Protein AF-A0A968YWB6-F1 (afdb_monomer_lite)

Foldseek 3Di:
DQFAEEEEEEAPCVVVVVDDPVVVVVVVVVCVVVVHHYDYYHYYYLDLVRLLVVVVVCVVPGPYYHYHDLPDPDPSSCNVVSVVVSPDPDD

Sequence (91 aa):
MTPSAEIICIGTELLLGEILNSNARFLAQELAKLGIPHFFQTVVGDNPTRIKQAIALACQRSSLVIFTGGLGPTPDDLTTETIADFLKPLS

Radius of gyration: 13.42 Å; chains: 1; bounding box: 32×36×32 Å

pLDDT: mean 88.63, std 12.06, range [53.47, 98.44]

Structure (mmCIF, N/CA/C/O backbone):
data_AF-A0A968YWB6-F1
#
_entry.id   AF-A0A968YWB6-F1
#
loop_
_atom_site.group_PDB
_atom_site.id
_atom_site.type_symbol
_atom_site.label_atom_id
_atom_site.label_alt_id
_atom_site.label_comp_id
_atom_site.label_asym_id
_atom_site.label_entity_id
_atom_site.label_seq_id
_atom_site.pdbx_PDB_ins_code
_atom_site.Cartn_x
_atom_site.Cartn_y
_atom_site.Cartn_z
_atom_site.occupancy
_atom_site.B_iso_or_equiv
_atom_site.auth_seq_id
_atom_site.auth_comp_id
_atom_site.auth_asym_id
_atom_site.auth_atom_id
_atom_site.pdbx_PDB_model_num
ATOM 1 N N . MET A 1 1 ? -17.001 6.874 14.663 1.00 61.16 1 MET A N 1
ATOM 2 C CA . MET A 1 1 ? -16.461 5.839 13.758 1.00 61.16 1 MET A CA 1
ATOM 3 C C . MET A 1 1 ? -14.973 5.756 14.041 1.00 61.16 1 MET A C 1
ATOM 5 O O . MET A 1 1 ? -14.340 6.804 14.045 1.00 61.16 1 MET A O 1
ATOM 9 N N . THR A 1 2 ? -14.436 4.589 14.396 1.00 68.19 2 THR A N 1
ATOM 10 C CA . THR A 1 2 ? -12.986 4.454 14.610 1.00 68.19 2 THR A CA 1
ATOM 11 C C . TH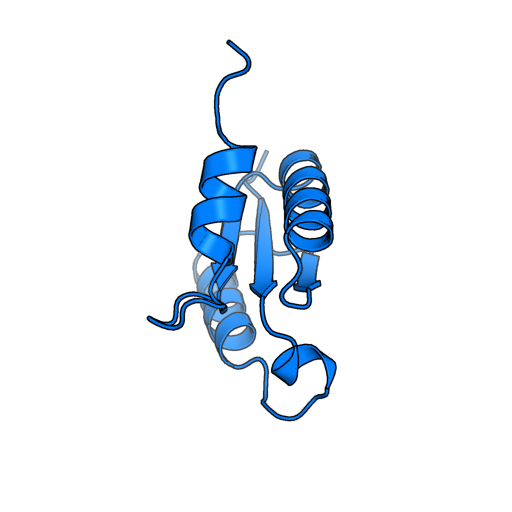R A 1 2 ? -12.293 4.614 13.256 1.00 68.19 2 THR A C 1
ATOM 13 O O . THR A 1 2 ? -12.712 3.930 12.319 1.00 68.19 2 THR A O 1
ATOM 16 N N . PRO A 1 3 ? -11.305 5.512 13.108 1.00 83.19 3 PRO A N 1
ATOM 17 C CA . PRO A 1 3 ? -10.608 5.680 11.838 1.00 83.19 3 PRO A CA 1
ATOM 18 C C . PRO A 1 3 ? -9.915 4.367 11.464 1.00 83.19 3 PRO A C 1
ATOM 20 O O . PRO A 1 3 ? -9.168 3.817 12.269 1.00 83.19 3 PRO A O 1
ATOM 23 N N . SER A 1 4 ? -10.202 3.847 10.271 1.00 95.62 4 SER A N 1
ATOM 24 C CA . SER A 1 4 ? -9.582 2.634 9.730 1.00 95.62 4 SER A CA 1
ATOM 25 C C . SER A 1 4 ? -8.442 2.989 8.780 1.00 95.62 4 SER A C 1
ATOM 27 O O . SER A 1 4 ? -8.474 4.034 8.121 1.00 95.62 4 SER A O 1
ATOM 29 N N . ALA A 1 5 ? -7.444 2.114 8.711 1.00 97.88 5 ALA A N 1
ATOM 30 C CA . ALA A 1 5 ? -6.266 2.274 7.879 1.00 97.88 5 ALA A CA 1
ATOM 31 C C . ALA A 1 5 ? -6.195 1.217 6.770 1.00 97.88 5 ALA A C 1
ATOM 33 O O . ALA A 1 5 ? -6.584 0.062 6.965 1.00 97.88 5 ALA A O 1
ATOM 34 N N . GLU A 1 6 ? -5.627 1.611 5.636 1.00 97.88 6 GLU A N 1
ATOM 35 C CA . GLU A 1 6 ? -5.197 0.722 4.560 1.00 97.88 6 GLU A CA 1
ATOM 36 C C . GLU A 1 6 ? -3.735 1.006 4.206 1.00 97.88 6 GLU A C 1
ATOM 38 O O . GLU A 1 6 ? -3.303 2.161 4.160 1.00 97.88 6 GLU A O 1
ATOM 43 N N . ILE A 1 7 ? -2.973 -0.060 3.961 1.00 97.75 7 ILE A N 1
ATOM 44 C CA . ILE A 1 7 ? -1.592 0.022 3.482 1.00 97.75 7 ILE A CA 1
ATOM 45 C C . ILE A 1 7 ? -1.574 -0.300 1.983 1.00 97.75 7 ILE A C 1
ATOM 47 O O . ILE A 1 7 ? -2.019 -1.375 1.574 1.00 97.75 7 ILE A O 1
ATOM 51 N N . ILE A 1 8 ? -1.020 0.603 1.174 1.00 96.62 8 ILE A N 1
ATOM 52 C CA . ILE A 1 8 ? -0.754 0.404 -0.254 1.00 96.62 8 ILE A CA 1
ATOM 53 C C . ILE A 1 8 ? 0.755 0.235 -0.452 1.00 96.62 8 ILE A C 1
ATOM 55 O O . ILE A 1 8 ? 1.538 1.150 -0.197 1.00 96.62 8 ILE A O 1
ATOM 59 N N . CYS A 1 9 ? 1.163 -0.943 -0.913 1.00 95.56 9 CYS A N 1
ATOM 60 C CA . CYS A 1 9 ? 2.545 -1.274 -1.235 1.00 95.56 9 CYS A CA 1
ATOM 61 C C . CYS A 1 9 ? 2.755 -1.209 -2.746 1.00 95.56 9 CYS A C 1
ATOM 63 O O . CYS A 1 9 ? 2.058 -1.900 -3.490 1.00 95.56 9 CYS A O 1
ATOM 65 N N . ILE A 1 10 ? 3.711 -0.403 -3.185 1.00 93.50 10 ILE A N 1
ATOM 66 C CA . ILE A 1 10 ? 4.031 -0.187 -4.593 1.00 93.50 10 ILE A CA 1
ATOM 67 C C . ILE A 1 10 ? 5.373 -0.855 -4.883 1.00 93.50 10 ILE A C 1
ATOM 69 O O . ILE A 1 10 ? 6.343 -0.615 -4.168 1.00 93.50 10 ILE A O 1
ATOM 73 N N . GLY A 1 11 ? 5.394 -1.731 -5.881 1.00 91.62 11 GLY A N 1
ATOM 74 C CA . GLY A 1 11 ? 6.605 -2.416 -6.322 1.00 91.62 11 GLY A CA 1
ATOM 75 C C . GLY A 1 11 ? 6.280 -3.683 -7.104 1.00 91.62 11 GLY A C 1
ATOM 76 O O . GLY A 1 11 ? 5.532 -4.557 -6.649 1.00 91.62 11 GLY A O 1
ATOM 77 N N . THR A 1 12 ? 6.830 -3.793 -8.305 1.00 91.44 12 THR A N 1
ATOM 78 C CA . THR A 1 12 ? 6.666 -4.965 -9.174 1.00 91.44 12 THR A CA 1
ATOM 79 C C . THR A 1 12 ? 7.341 -6.201 -8.576 1.00 91.44 12 THR A C 1
ATOM 81 O O . THR A 1 12 ? 6.775 -7.293 -8.612 1.00 91.44 12 THR A O 1
ATOM 84 N N . GLU A 1 13 ? 8.487 -6.024 -7.927 1.00 92.56 13 GLU A N 1
ATOM 85 C CA . GLU A 1 13 ? 9.252 -7.047 -7.212 1.00 92.56 13 GLU A CA 1
ATOM 86 C C . GLU A 1 13 ? 8.458 -7.694 -6.060 1.00 92.56 13 GLU A C 1
ATOM 88 O O . GLU A 1 13 ? 8.618 -8.885 -5.778 1.00 92.56 13 GLU A O 1
ATOM 93 N N . LEU A 1 14 ? 7.535 -6.948 -5.435 1.00 93.88 14 LEU A N 1
ATOM 94 C CA . LEU A 1 14 ? 6.616 -7.486 -4.426 1.00 93.88 14 LEU A CA 1
ATOM 95 C C . LEU A 1 14 ? 5.586 -8.429 -5.056 1.00 93.88 14 LEU A C 1
ATOM 97 O O . LEU A 1 14 ? 5.258 -9.460 -4.470 1.00 93.88 14 LEU A O 1
ATOM 101 N N . LEU A 1 15 ? 5.072 -8.087 -6.242 1.00 95.25 15 LEU A N 1
ATOM 102 C CA . LEU A 1 15 ? 4.113 -8.920 -6.977 1.00 95.25 15 LEU A CA 1
ATOM 103 C C . LEU A 1 15 ? 4.768 -10.161 -7.587 1.00 95.25 15 LEU A C 1
ATOM 105 O O . LEU A 1 15 ? 4.129 -11.208 -7.669 1.00 95.25 15 LEU A O 1
ATOM 109 N N . LEU A 1 16 ? 6.031 -10.048 -7.998 1.00 95.94 16 LEU A N 1
ATOM 110 C CA . LEU A 1 16 ? 6.834 -11.168 -8.488 1.00 95.94 16 LEU A CA 1
ATOM 111 C C . LEU A 1 16 ? 7.310 -12.091 -7.354 1.00 95.94 16 LEU A C 1
ATOM 113 O O . LEU A 1 16 ? 7.766 -13.201 -7.619 1.00 95.94 16 LEU A O 1
ATOM 117 N N . GLY A 1 17 ? 7.176 -11.660 -6.095 1.00 94.69 17 GLY A N 1
ATOM 118 C CA . GLY A 1 17 ? 7.612 -12.423 -4.927 1.00 94.69 17 GLY A CA 1
ATOM 119 C C . GLY A 1 17 ? 9.132 -12.470 -4.763 1.00 94.69 17 GLY A C 1
ATOM 120 O O . GLY A 1 17 ? 9.642 -13.348 -4.070 1.00 94.69 17 GLY A O 1
ATOM 121 N N . GLU A 1 18 ? 9.856 -11.542 -5.389 1.00 95.38 18 GLU A N 1
ATOM 122 C CA . GLU A 1 18 ? 11.317 -11.446 -5.305 1.00 95.38 18 GLU A CA 1
ATOM 123 C C . GLU A 1 18 ? 11.767 -10.944 -3.931 1.00 95.38 18 GLU A C 1
ATOM 125 O O . GLU A 1 18 ? 12.815 -11.348 -3.423 1.00 95.38 18 GLU A O 1
ATOM 130 N N . ILE A 1 19 ? 10.948 -10.098 -3.301 1.00 93.62 19 ILE A N 1
ATOM 131 C CA . ILE A 1 19 ? 11.167 -9.609 -1.941 1.00 93.62 19 ILE A CA 1
ATOM 132 C C . ILE A 1 19 ? 9.942 -9.853 -1.059 1.00 93.62 19 ILE A C 1
ATOM 134 O O . ILE A 1 19 ? 8.795 -9.880 -1.507 1.00 93.62 19 ILE A O 1
ATOM 138 N N . LEU A 1 20 ? 10.188 -9.996 0.243 1.00 94.19 20 LEU A N 1
ATOM 139 C CA . LEU A 1 20 ? 9.123 -10.057 1.238 1.00 94.19 20 LEU A CA 1
ATOM 140 C C . LEU A 1 20 ? 8.535 -8.667 1.481 1.00 94.19 20 LEU A C 1
ATOM 142 O O . LEU A 1 20 ? 9.266 -7.689 1.617 1.00 94.19 20 LEU A O 1
ATOM 146 N N . ASN A 1 21 ? 7.218 -8.601 1.681 1.00 94.62 21 ASN A N 1
ATOM 147 C CA . ASN A 1 21 ? 6.541 -7.372 2.091 1.00 94.62 21 ASN A CA 1
ATOM 148 C C . ASN A 1 21 ? 6.711 -7.095 3.602 1.00 94.62 21 ASN A C 1
ATOM 150 O O . ASN A 1 21 ? 5.760 -7.109 4.391 1.00 94.62 21 ASN A O 1
ATOM 154 N N . SER A 1 22 ? 7.959 -6.901 4.031 1.00 95.69 22 SER A N 1
ATOM 155 C CA . SER A 1 22 ? 8.326 -6.646 5.430 1.00 95.69 22 SER A CA 1
ATOM 156 C C . SER A 1 22 ? 7.857 -5.274 5.924 1.00 95.69 22 SER A C 1
ATOM 158 O O . SER A 1 22 ? 7.521 -5.144 7.102 1.00 95.69 22 SER A O 1
ATOM 160 N N . ASN A 1 23 ? 7.755 -4.282 5.033 1.00 94.44 23 ASN A N 1
ATOM 161 C CA . ASN A 1 23 ? 7.235 -2.952 5.360 1.00 94.44 23 ASN A CA 1
ATOM 162 C C . ASN A 1 23 ? 5.768 -3.014 5.790 1.00 94.44 23 ASN A C 1
ATOM 164 O O . ASN A 1 23 ? 5.417 -2.479 6.842 1.00 94.44 23 ASN A O 1
ATOM 168 N N . ALA A 1 24 ? 4.915 -3.712 5.030 1.00 96.19 24 ALA A N 1
ATOM 169 C CA . ALA A 1 24 ? 3.517 -3.864 5.416 1.00 96.19 24 ALA A CA 1
ATOM 170 C C . ALA A 1 24 ? 3.365 -4.647 6.722 1.00 96.19 24 ALA A C 1
ATOM 172 O O . ALA A 1 24 ? 2.544 -4.283 7.560 1.00 96.19 24 ALA A O 1
ATOM 173 N N . ARG A 1 25 ? 4.207 -5.668 6.946 1.00 97.31 25 ARG A N 1
ATOM 174 C CA . ARG A 1 25 ? 4.253 -6.382 8.231 1.00 97.31 25 ARG A CA 1
ATOM 175 C C . ARG A 1 25 ? 4.548 -5.430 9.391 1.00 97.31 25 ARG A C 1
ATOM 177 O O . ARG A 1 25 ? 3.840 -5.483 10.393 1.00 97.31 25 ARG A O 1
ATOM 184 N N . PHE A 1 26 ? 5.583 -4.598 9.274 1.00 97.75 26 PHE A N 1
ATOM 185 C CA . PHE A 1 26 ? 5.944 -3.630 10.312 1.00 97.75 26 PHE A CA 1
ATOM 186 C C . PHE A 1 26 ? 4.790 -2.655 10.583 1.00 97.75 26 PHE A C 1
ATOM 188 O O . PHE A 1 26 ? 4.338 -2.531 11.718 1.00 97.75 26 PHE A O 1
ATOM 195 N N . LEU A 1 27 ? 4.243 -2.040 9.533 1.00 97.81 27 LEU A N 1
ATOM 196 C CA . LEU A 1 27 ? 3.142 -1.083 9.648 1.00 97.81 27 LEU A CA 1
ATOM 197 C C . LEU A 1 27 ? 1.877 -1.710 10.252 1.00 97.81 27 LEU A C 1
ATOM 199 O O . LEU A 1 27 ? 1.263 -1.110 11.128 1.00 97.81 27 LEU A O 1
ATOM 203 N N . ALA A 1 28 ? 1.509 -2.930 9.854 1.00 97.88 28 ALA A N 1
ATOM 204 C CA . ALA A 1 28 ? 0.361 -3.635 10.423 1.00 97.88 28 ALA A CA 1
ATOM 205 C C . ALA A 1 28 ? 0.535 -3.907 11.928 1.00 97.88 28 ALA A C 1
ATOM 207 O O . ALA A 1 28 ? -0.426 -3.797 12.691 1.00 97.88 28 ALA A O 1
ATOM 208 N N . GLN A 1 29 ? 1.757 -4.221 12.374 1.00 98.44 29 GLN A N 1
ATOM 209 C CA . GLN A 1 29 ? 2.063 -4.381 13.797 1.00 98.44 29 GLN A CA 1
ATOM 210 C C . GLN A 1 29 ? 1.938 -3.058 14.561 1.00 98.44 29 GLN A C 1
ATOM 212 O O . GLN A 1 29 ? 1.377 -3.049 15.656 1.00 98.44 29 GLN A O 1
ATOM 217 N N . GLU A 1 30 ? 2.409 -1.946 13.994 1.00 98.19 30 GLU A N 1
ATOM 218 C CA . GLU A 1 30 ? 2.261 -0.622 14.611 1.00 98.19 30 GLU A CA 1
ATOM 219 C C . GLU A 1 30 ? 0.793 -0.174 14.674 1.00 98.19 30 GLU A C 1
ATOM 221 O O . GLU A 1 30 ? 0.334 0.276 15.723 1.00 98.19 30 GLU A O 1
ATOM 22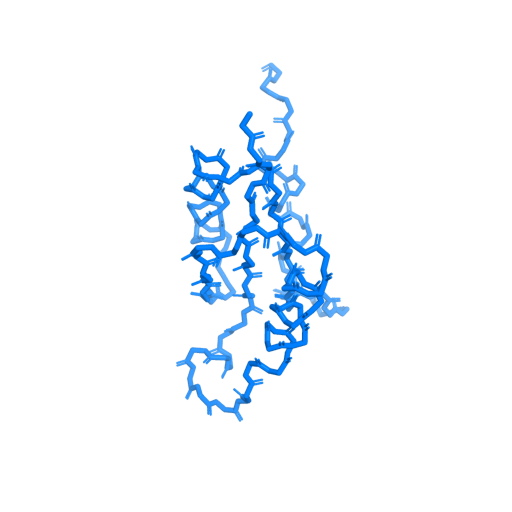6 N N . LEU A 1 31 ? 0.012 -0.383 13.608 1.00 97.50 31 LEU A N 1
ATOM 227 C CA . LEU A 1 31 ? -1.431 -0.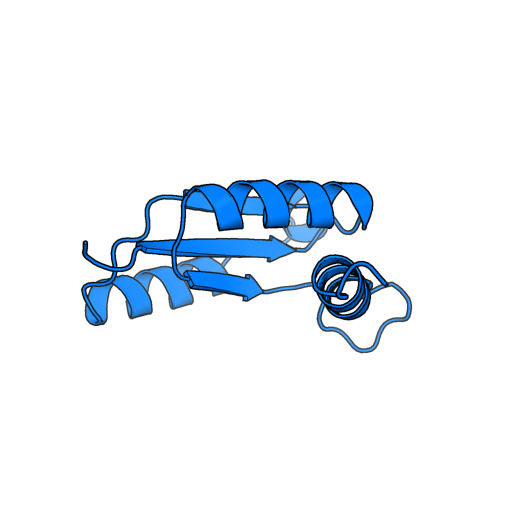105 13.606 1.00 97.50 31 LEU A CA 1
ATOM 228 C C . LEU A 1 31 ? -2.161 -0.907 14.692 1.00 97.50 31 LEU A C 1
ATOM 230 O O . LEU A 1 31 ? -2.973 -0.345 15.428 1.00 97.50 31 LEU A O 1
ATOM 234 N N . ALA A 1 32 ? -1.824 -2.191 14.850 1.00 97.19 32 ALA A N 1
ATOM 235 C CA . ALA A 1 32 ? -2.391 -3.037 15.898 1.00 97.19 32 ALA A CA 1
ATOM 236 C C . ALA A 1 32 ? -2.041 -2.535 17.310 1.00 97.19 32 ALA A C 1
ATOM 238 O O . ALA A 1 32 ? -2.922 -2.478 18.167 1.00 97.19 32 ALA A O 1
ATOM 239 N N . LYS A 1 33 ? -0.788 -2.116 17.550 1.00 97.94 33 LYS A N 1
ATOM 240 C CA . LYS A 1 33 ? -0.367 -1.514 18.832 1.00 97.94 33 LYS A CA 1
ATOM 241 C C . LYS A 1 33 ? -1.133 -0.229 19.149 1.00 97.94 33 LYS A C 1
ATOM 243 O O . LYS A 1 33 ? -1.435 0.027 20.310 1.00 97.94 33 LYS A O 1
ATOM 248 N N . LEU A 1 34 ? -1.451 0.559 18.124 1.00 96.31 34 LEU A N 1
ATOM 249 C CA . LEU A 1 34 ? -2.219 1.800 18.242 1.00 96.31 34 LEU A CA 1
ATOM 250 C C . LEU A 1 34 ? -3.740 1.570 18.315 1.00 96.31 34 LEU A C 1
ATOM 252 O O . LEU A 1 34 ? -4.489 2.529 18.488 1.00 96.31 34 LEU A O 1
ATOM 256 N N . GLY A 1 35 ? -4.214 0.326 18.177 1.00 96.38 35 GLY A N 1
ATOM 257 C CA . GLY A 1 35 ? -5.643 0.005 18.150 1.00 96.38 35 GLY A CA 1
ATOM 258 C C . GLY A 1 35 ? -6.371 0.523 16.904 1.00 96.38 35 GLY A C 1
ATOM 259 O O . GLY A 1 35 ? -7.592 0.682 16.934 1.00 96.38 35 GLY A O 1
ATOM 260 N N . ILE A 1 36 ? -5.643 0.801 15.817 1.00 96.88 36 ILE A N 1
ATOM 261 C CA . ILE A 1 36 ? -6.202 1.288 14.552 1.00 96.88 36 ILE A CA 1
ATOM 262 C C . ILE A 1 36 ? -6.625 0.079 13.704 1.00 96.88 36 ILE A C 1
ATOM 264 O O . ILE A 1 36 ? -5.772 -0.740 13.348 1.00 96.88 36 ILE A O 1
ATOM 268 N N . PRO A 1 37 ? -7.915 -0.061 13.344 1.00 97.00 37 PRO A N 1
ATOM 269 C CA . PRO A 1 37 ? -8.369 -1.157 12.498 1.00 97.00 37 PRO A CA 1
ATOM 270 C C . PRO A 1 37 ? -7.717 -1.117 11.111 1.00 97.00 37 PRO A C 1
ATOM 272 O O . PRO A 1 37 ? -7.810 -0.113 10.408 1.00 97.00 37 PRO A O 1
ATOM 275 N N . HIS A 1 38 ? -7.103 -2.228 10.707 1.00 96.56 38 HIS A N 1
ATOM 276 C CA . HIS A 1 38 ? -6.452 -2.407 9.410 1.00 96.56 38 HIS A CA 1
ATOM 277 C C . HIS A 1 38 ? -7.124 -3.563 8.660 1.00 96.56 38 HIS A C 1
ATOM 279 O O . HIS A 1 38 ? -6.880 -4.731 8.964 1.00 96.56 38 HIS A O 1
ATOM 285 N N . PHE A 1 39 ? -8.026 -3.236 7.732 1.00 96.69 39 PHE A N 1
ATOM 286 C CA . PHE A 1 39 ? -8.889 -4.226 7.068 1.00 96.69 39 PHE A CA 1
ATOM 287 C C . PHE A 1 39 ? -8.373 -4.672 5.703 1.00 96.69 39 PHE A C 1
ATOM 289 O O . PHE A 1 39 ? -8.661 -5.788 5.274 1.00 96.69 39 PHE A O 1
ATOM 296 N N . PHE A 1 40 ? -7.630 -3.802 5.021 1.00 97.31 40 PHE A N 1
ATOM 297 C CA . PHE A 1 40 ? -7.156 -4.037 3.668 1.00 97.31 40 PHE A CA 1
ATOM 298 C C . PHE A 1 40 ? -5.682 -3.688 3.554 1.00 97.31 40 PHE A C 1
ATOM 300 O O . PHE A 1 40 ? -5.222 -2.681 4.084 1.00 97.31 40 PHE A O 1
ATOM 307 N N . GLN A 1 41 ? -4.977 -4.525 2.804 1.00 97.12 41 GLN A N 1
ATOM 308 C CA . GLN A 1 41 ? -3.629 -4.275 2.332 1.00 97.12 41 GLN A CA 1
ATOM 309 C C . GLN A 1 41 ? -3.631 -4.518 0.824 1.00 97.12 41 GLN A C 1
ATOM 311 O O . GLN A 1 41 ? -4.070 -5.579 0.373 1.00 97.12 41 GLN A O 1
ATOM 316 N N . THR A 1 42 ? -3.144 -3.551 0.056 1.00 97.44 42 THR A N 1
ATOM 317 C CA . THR A 1 42 ? -3.126 -3.602 -1.409 1.00 97.44 42 THR A CA 1
ATOM 318 C C . THR A 1 42 ? -1.682 -3.587 -1.891 1.00 97.44 42 THR A C 1
ATOM 320 O O . THR A 1 42 ? -0.903 -2.742 -1.468 1.00 97.44 42 THR A O 1
ATOM 323 N N . VAL A 1 43 ? -1.313 -4.513 -2.778 1.00 96.44 43 VAL A N 1
ATOM 324 C CA . VAL A 1 43 ? -0.017 -4.493 -3.473 1.00 96.44 43 VAL A CA 1
ATOM 325 C C . VAL A 1 43 ? -0.271 -4.166 -4.938 1.00 96.44 43 VAL A C 1
ATOM 327 O O . VAL A 1 43 ? -1.140 -4.776 -5.564 1.00 96.44 43 VAL A O 1
ATOM 330 N N . VAL A 1 44 ? 0.457 -3.197 -5.482 1.00 94.88 44 VAL A N 1
ATOM 331 C CA . VAL A 1 44 ? 0.301 -2.725 -6.859 1.00 94.88 44 VAL A CA 1
ATOM 332 C C . VAL A 1 44 ? 1.671 -2.588 -7.521 1.00 94.88 44 VAL A C 1
ATOM 334 O O . VAL A 1 44 ? 2.633 -2.169 -6.890 1.00 94.88 44 VAL A O 1
ATOM 337 N N . GLY A 1 45 ? 1.773 -2.964 -8.795 1.00 92.06 45 GLY A N 1
ATOM 338 C CA . GLY A 1 45 ? 3.000 -2.753 -9.568 1.00 92.06 45 GLY A CA 1
ATOM 339 C C . GLY A 1 45 ? 3.156 -1.291 -9.989 1.00 92.06 45 GLY A C 1
ATOM 340 O O . GLY A 1 45 ? 2.176 -0.538 -9.979 1.00 92.06 45 GLY A O 1
ATOM 341 N N . ASP A 1 46 ? 4.359 -0.927 -10.428 1.00 86.81 46 ASP A N 1
ATOM 342 C CA . ASP A 1 46 ? 4.791 0.439 -10.769 1.00 86.81 46 ASP A CA 1
ATOM 343 C C . ASP A 1 46 ? 4.131 0.958 -12.055 1.00 86.81 46 ASP A C 1
ATOM 345 O O . ASP A 1 46 ? 4.722 1.066 -13.128 1.00 86.81 46 ASP A O 1
ATOM 349 N N . ASN A 1 47 ? 2.831 1.227 -11.979 1.00 89.69 47 ASN A N 1
ATOM 350 C CA . ASN A 1 47 ? 2.052 1.777 -13.073 1.00 89.69 47 ASN A CA 1
ATOM 351 C C . ASN A 1 47 ? 1.130 2.889 -12.554 1.00 89.69 47 ASN A C 1
ATOM 353 O O . ASN A 1 47 ? 0.239 2.600 -11.748 1.00 89.69 47 ASN A O 1
ATOM 357 N N . PRO A 1 48 ? 1.244 4.125 -13.073 1.00 89.94 48 PRO A N 1
ATOM 358 C CA . PRO A 1 48 ? 0.464 5.261 -12.586 1.00 89.94 48 PRO A CA 1
ATOM 359 C C . PRO A 1 48 ? -1.050 5.036 -12.588 1.00 89.94 48 PRO A C 1
ATOM 361 O O . PRO A 1 48 ? -1.744 5.423 -11.652 1.00 89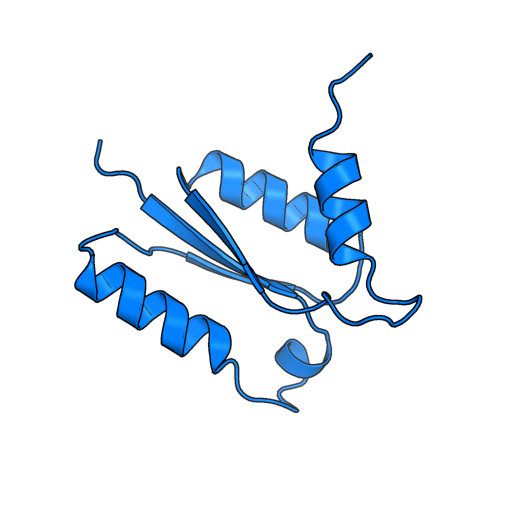.94 48 PRO A O 1
ATOM 364 N N . THR A 1 49 ? -1.584 4.371 -13.617 1.00 92.19 49 THR A N 1
ATOM 365 C CA . THR A 1 49 ? -3.032 4.122 -13.718 1.00 92.19 49 THR A CA 1
ATOM 366 C C . THR A 1 49 ? -3.499 3.171 -12.621 1.00 92.19 49 THR A C 1
ATOM 368 O O . THR A 1 49 ? -4.507 3.432 -11.965 1.00 92.19 49 THR A O 1
ATOM 371 N N . ARG A 1 50 ? -2.744 2.093 -12.378 1.00 93.69 50 ARG A N 1
ATOM 372 C CA . ARG A 1 50 ? -3.061 1.119 -11.323 1.00 93.69 50 ARG A CA 1
ATOM 373 C C . ARG A 1 50 ? -2.939 1.740 -9.935 1.00 93.69 50 ARG A C 1
ATOM 375 O O . ARG A 1 50 ? -3.810 1.523 -9.098 1.00 93.69 50 ARG A O 1
ATOM 382 N N . ILE A 1 51 ? -1.903 2.551 -9.714 1.00 92.75 51 ILE A N 1
ATOM 383 C CA . ILE A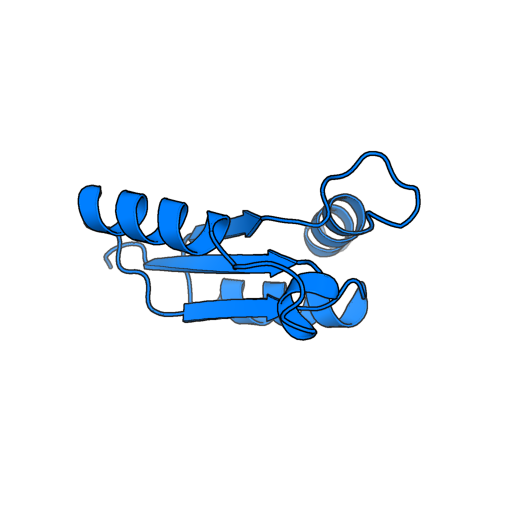 1 51 ? -1.705 3.284 -8.460 1.00 92.75 51 ILE A CA 1
ATOM 384 C C . ILE A 1 51 ? -2.901 4.214 -8.204 1.00 92.75 51 ILE A C 1
ATOM 386 O O . ILE A 1 51 ? -3.512 4.127 -7.144 1.00 92.75 51 ILE A O 1
ATOM 390 N N . LYS A 1 52 ? -3.324 5.025 -9.186 1.00 94.00 52 LYS A N 1
ATOM 391 C CA . LYS A 1 52 ? -4.508 5.901 -9.053 1.00 94.00 52 LYS A CA 1
ATOM 392 C C . LYS A 1 52 ? -5.787 5.131 -8.720 1.00 94.00 52 LYS A C 1
ATOM 394 O O . LYS A 1 52 ? -6.563 5.574 -7.878 1.00 94.00 52 LYS A O 1
ATOM 399 N N . GLN A 1 53 ? -6.006 3.978 -9.352 1.00 95.88 53 GLN A N 1
ATOM 400 C CA . GLN A 1 53 ? -7.162 3.121 -9.062 1.00 95.88 53 GLN A CA 1
ATOM 401 C C . GLN A 1 53 ? -7.126 2.575 -7.628 1.00 95.88 53 GLN A C 1
ATOM 403 O O . GLN A 1 53 ? -8.149 2.596 -6.943 1.00 95.88 53 GLN A O 1
ATOM 408 N N . ALA A 1 54 ? -5.955 2.133 -7.159 1.00 96.12 54 ALA A N 1
ATOM 409 C CA . ALA A 1 54 ? -5.768 1.666 -5.788 1.00 96.12 54 ALA A CA 1
ATOM 410 C C . ALA A 1 54 ? -6.013 2.788 -4.766 1.00 96.12 54 ALA A C 1
ATOM 412 O O . ALA A 1 54 ? -6.740 2.577 -3.796 1.00 96.12 54 ALA A O 1
ATOM 413 N N . ILE A 1 55 ? -5.482 3.992 -5.020 1.00 94.44 55 ILE A N 1
ATOM 414 C CA . ILE A 1 55 ? -5.713 5.173 -4.175 1.00 94.44 55 ILE A CA 1
ATOM 415 C C . ILE A 1 55 ? -7.210 5.487 -4.099 1.00 94.44 55 ILE A C 1
ATOM 417 O O . ILE A 1 55 ? -7.752 5.613 -3.003 1.00 94.44 55 ILE A O 1
ATOM 421 N N . ALA A 1 56 ? -7.895 5.563 -5.245 1.00 96.00 56 ALA A N 1
ATOM 422 C CA . ALA A 1 56 ? -9.321 5.878 -5.297 1.00 96.00 56 ALA A CA 1
ATOM 423 C C . ALA A 1 56 ? -10.166 4.889 -4.481 1.00 96.00 56 ALA A C 1
ATOM 425 O O . ALA A 1 56 ? -11.065 5.308 -3.752 1.00 96.00 56 ALA A O 1
ATOM 426 N N . LEU A 1 57 ? -9.866 3.590 -4.574 1.00 97.12 57 LEU A N 1
ATOM 427 C CA . LEU A 1 57 ? -10.571 2.564 -3.811 1.00 97.12 57 LEU A CA 1
ATOM 428 C C . LEU A 1 57 ? -10.282 2.667 -2.308 1.00 97.12 57 LEU A C 1
ATOM 430 O O . LEU A 1 57 ? -11.213 2.604 -1.506 1.00 97.12 57 LEU A O 1
ATOM 434 N N . ALA A 1 58 ? -9.019 2.859 -1.922 1.00 96.62 58 ALA A N 1
ATOM 435 C CA . ALA A 1 58 ? -8.630 2.999 -0.521 1.00 96.62 58 ALA A CA 1
ATOM 436 C C . ALA A 1 58 ? -9.282 4.229 0.129 1.00 96.62 58 ALA A C 1
ATOM 438 O O . ALA A 1 58 ? -9.855 4.126 1.214 1.00 96.62 58 ALA A O 1
ATOM 439 N N . CYS A 1 59 ? -9.310 5.369 -0.570 1.00 94.81 59 CYS A N 1
ATOM 440 C CA . CYS A 1 59 ? -9.975 6.588 -0.103 1.00 94.81 59 CYS A CA 1
ATOM 441 C C . CYS A 1 59 ? -11.491 6.423 0.107 1.00 94.81 59 CYS A C 1
ATOM 443 O O . CYS A 1 59 ? -12.068 7.150 0.911 1.00 94.81 59 CYS A O 1
ATOM 445 N N . GLN A 1 60 ? -12.152 5.482 -0.579 1.00 95.62 60 GLN A N 1
ATOM 446 C CA . GLN A 1 60 ? -13.582 5.211 -0.370 1.00 95.62 60 GLN A CA 1
ATOM 447 C C . GLN A 1 60 ? -13.865 4.405 0.905 1.00 95.62 60 GLN A C 1
ATOM 449 O O . GLN A 1 60 ? -14.969 4.489 1.443 1.00 95.62 60 GLN A O 1
ATOM 454 N N . ARG A 1 61 ? -12.903 3.601 1.381 1.00 95.44 61 ARG A N 1
ATOM 455 C CA . ARG A 1 61 ? -13.123 2.609 2.453 1.00 95.44 61 ARG A CA 1
ATOM 456 C C . ARG A 1 61 ? -12.245 2.787 3.693 1.00 95.44 61 ARG A C 1
ATOM 458 O O . ARG A 1 61 ? -12.446 2.074 4.680 1.00 95.44 61 ARG A O 1
ATOM 465 N N . SER A 1 62 ? -11.290 3.714 3.670 1.00 96.50 62 SER A N 1
ATOM 466 C CA . SER A 1 62 ? -10.353 3.955 4.770 1.00 96.50 62 SER A CA 1
ATOM 467 C C . SER A 1 62 ? -10.188 5.439 5.070 1.00 96.50 62 SER A C 1
ATOM 469 O O . SER A 1 62 ? -10.188 6.283 4.180 1.00 96.50 62 SER A O 1
ATOM 471 N N . SER A 1 63 ? -10.044 5.755 6.357 1.00 95.19 63 SER A N 1
ATOM 472 C CA . SER A 1 63 ? -9.806 7.123 6.836 1.00 95.19 63 SER A CA 1
ATOM 473 C C . SER A 1 63 ? -8.322 7.499 6.819 1.00 95.19 63 SER A C 1
ATOM 475 O O . SER A 1 63 ? -7.990 8.680 6.822 1.00 95.19 63 SER A O 1
ATOM 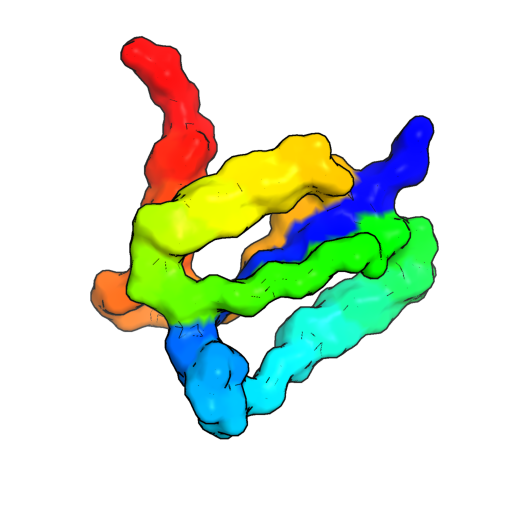477 N N . LEU A 1 64 ? -7.439 6.499 6.818 1.00 94.88 64 LEU A N 1
ATOM 478 C CA . LEU A 1 64 ? -5.992 6.638 6.717 1.00 94.88 64 LEU A CA 1
ATOM 479 C C . LEU A 1 64 ? -5.479 5.721 5.602 1.00 94.88 64 LEU A C 1
ATOM 481 O O . LEU A 1 64 ? -5.779 4.530 5.593 1.00 94.88 64 LEU A O 1
ATOM 485 N N . VAL A 1 65 ? -4.684 6.263 4.682 1.00 95.50 65 VAL A N 1
ATOM 486 C CA . VAL A 1 65 ? -4.006 5.483 3.639 1.00 95.50 65 VAL A CA 1
ATOM 487 C C . VAL A 1 65 ? -2.505 5.686 3.797 1.00 95.50 65 VAL A C 1
ATOM 489 O O . VAL A 1 65 ? -2.030 6.821 3.804 1.00 95.50 65 VAL A O 1
ATOM 492 N N . ILE A 1 66 ? -1.768 4.590 3.966 1.00 95.19 66 ILE A N 1
ATOM 493 C CA . ILE A 1 66 ? -0.313 4.590 4.141 1.00 95.19 66 ILE A CA 1
ATOM 494 C C . ILE A 1 66 ? 0.317 3.975 2.897 1.00 95.19 66 ILE A C 1
ATOM 496 O O . ILE A 1 66 ? -0.034 2.864 2.511 1.00 95.19 66 ILE A O 1
ATOM 500 N N . PHE A 1 67 ? 1.274 4.675 2.300 1.00 93.44 67 PHE A N 1
ATOM 501 C CA . PHE A 1 67 ? 2.009 4.205 1.128 1.00 93.44 67 PHE A CA 1
ATOM 502 C C . PHE A 1 67 ? 3.393 3.693 1.525 1.00 93.44 67 PHE A C 1
ATOM 504 O O . PHE A 1 67 ? 4.036 4.241 2.421 1.00 93.44 67 PHE A O 1
ATOM 511 N N . THR A 1 68 ? 3.868 2.649 0.852 1.00 91.69 68 THR A N 1
ATOM 512 C CA . THR A 1 68 ? 5.239 2.143 0.991 1.00 91.69 68 THR A CA 1
ATOM 513 C C . THR A 1 68 ? 5.739 1.569 -0.332 1.00 91.69 68 THR A C 1
ATOM 515 O O . THR A 1 68 ? 4.951 0.999 -1.080 1.00 91.69 68 THR A O 1
ATOM 518 N N . GLY A 1 69 ? 7.040 1.694 -0.600 1.00 82.69 69 GLY A N 1
ATOM 519 C CA . GLY A 1 69 ? 7.643 1.285 -1.872 1.00 82.69 69 GLY A CA 1
ATOM 520 C C . GLY A 1 69 ? 7.463 2.326 -2.984 1.00 82.69 69 GLY A C 1
ATOM 521 O O . GLY A 1 69 ? 6.660 3.251 -2.851 1.00 82.69 69 GLY A O 1
ATOM 522 N N . GLY A 1 70 ? 8.290 2.227 -4.028 1.00 71.50 70 GLY A N 1
ATOM 523 C CA . GLY A 1 70 ? 8.320 3.178 -5.145 1.00 71.50 70 GLY A CA 1
ATOM 524 C C . GLY A 1 70 ? 8.730 4.615 -4.768 1.00 71.50 70 GLY A C 1
ATOM 525 O O . GLY A 1 70 ? 8.240 5.566 -5.371 1.00 71.50 70 GLY A O 1
ATOM 526 N N . LEU A 1 71 ? 9.557 4.784 -3.726 1.00 68.25 71 LEU A N 1
ATOM 527 C CA . LEU A 1 71 ? 10.100 6.075 -3.256 1.00 68.25 71 LEU A CA 1
ATOM 528 C C . LEU A 1 71 ? 11.613 6.205 -3.509 1.00 68.25 71 LEU A C 1
ATOM 530 O O . LEU A 1 71 ? 12.293 6.984 -2.834 1.00 68.25 71 LEU A O 1
ATOM 534 N N . GLY A 1 72 ? 12.171 5.384 -4.397 1.00 66.88 72 GLY A N 1
ATOM 535 C CA . GLY A 1 72 ? 13.581 5.473 -4.747 1.00 66.88 72 GLY A CA 1
ATOM 536 C C . GLY A 1 72 ? 13.916 6.773 -5.500 1.00 66.88 72 GLY A C 1
ATOM 537 O O . GLY A 1 72 ? 13.039 7.552 -5.877 1.00 66.88 72 GLY A O 1
ATOM 538 N N . PRO A 1 73 ? 15.213 7.047 -5.714 1.00 56.22 73 PRO A N 1
ATOM 539 C CA . PRO A 1 73 ? 15.662 8.174 -6.525 1.00 56.22 73 PRO A CA 1
ATOM 540 C C . PRO A 1 73 ? 15.594 7.870 -8.029 1.00 56.22 73 PRO A C 1
ATOM 542 O O . PRO A 1 73 ? 16.135 8.642 -8.824 1.00 56.22 73 PRO A O 1
ATOM 545 N N . THR A 1 74 ? 15.053 6.712 -8.428 1.00 60.34 74 THR A N 1
ATOM 546 C CA . THR A 1 74 ? 15.108 6.298 -9.826 1.00 60.34 74 THR A CA 1
ATOM 547 C C . THR A 1 74 ? 14.063 7.055 -10.642 1.00 60.34 74 THR A C 1
ATOM 549 O O . THR A 1 74 ? 12.993 7.372 -10.128 1.00 60.34 74 THR A O 1
ATOM 552 N N . PRO A 1 75 ? 14.340 7.356 -11.923 1.00 53.91 75 PRO A N 1
ATOM 553 C CA . PRO A 1 75 ? 13.363 7.994 -12.808 1.00 53.91 75 PRO A CA 1
ATOM 554 C C . PRO A 1 75 ? 12.041 7.218 -12.933 1.00 53.91 75 PRO A C 1
ATOM 556 O O . PRO A 1 75 ? 11.034 7.794 -13.333 1.00 53.91 75 PRO A O 1
ATOM 559 N N . ASP A 1 76 ? 12.055 5.929 -12.582 1.00 60.31 76 ASP A N 1
ATOM 560 C CA . ASP A 1 76 ? 10.909 5.023 -12.624 1.00 60.31 76 ASP A CA 1
ATOM 561 C C . ASP A 1 76 ? 10.024 5.104 -11.358 1.00 60.31 76 ASP A C 1
ATOM 563 O O . ASP A 1 76 ? 8.924 4.548 -11.338 1.00 60.31 76 ASP A O 1
ATOM 567 N N . ASP A 1 77 ? 10.444 5.838 -10.316 1.00 65.44 77 ASP A N 1
ATOM 568 C CA . ASP A 1 77 ? 9.683 6.044 -9.076 1.00 65.44 77 ASP A CA 1
ATOM 569 C C . ASP A 1 77 ? 8.547 7.068 -9.268 1.00 65.44 77 ASP A C 1
ATOM 571 O O . ASP A 1 77 ? 8.547 8.193 -8.761 1.00 65.44 77 ASP A O 1
ATOM 575 N N . LEU A 1 78 ? 7.518 6.651 -10.003 1.00 70.56 78 LEU A N 1
ATOM 576 C CA . LEU A 1 78 ? 6.339 7.463 -10.322 1.00 70.56 78 LEU A CA 1
ATOM 577 C C . LEU A 1 78 ? 5.353 7.594 -9.151 1.00 70.56 78 LEU A C 1
ATOM 579 O O . LEU A 1 78 ? 4.327 8.259 -9.293 1.00 70.56 78 LEU A O 1
ATOM 583 N N . THR A 1 79 ? 5.613 6.971 -7.999 1.00 75.31 79 THR A N 1
ATOM 584 C CA . THR A 1 79 ? 4.693 6.940 -6.847 1.00 75.31 79 THR A CA 1
ATOM 585 C C . THR A 1 79 ? 4.347 8.332 -6.348 1.00 75.31 79 THR A C 1
ATOM 587 O O . THR A 1 79 ? 3.171 8.686 -6.271 1.00 75.31 79 THR A O 1
ATOM 590 N N . THR A 1 80 ? 5.362 9.139 -6.034 1.00 77.44 80 THR A N 1
ATOM 591 C CA . THR A 1 80 ? 5.162 10.475 -5.460 1.00 77.44 80 THR A CA 1
ATOM 592 C C . THR A 1 80 ? 4.453 11.392 -6.451 1.00 77.44 80 THR A C 1
ATOM 594 O O . THR A 1 80 ? 3.501 12.075 -6.079 1.00 77.44 80 THR A O 1
ATOM 597 N N . GLU A 1 81 ? 4.864 11.367 -7.723 1.00 80.75 81 GLU A N 1
ATOM 598 C CA . GLU A 1 81 ? 4.227 12.154 -8.783 1.00 80.75 81 GLU A CA 1
ATOM 599 C C . GLU A 1 81 ? 2.778 11.715 -9.015 1.00 80.75 81 GLU A C 1
ATOM 601 O O . GLU A 1 81 ? 1.885 12.553 -9.105 1.00 80.75 81 GLU A O 1
ATOM 606 N N . THR A 1 82 ? 2.516 10.408 -9.041 1.00 82.31 82 THR A N 1
ATOM 607 C CA . THR A 1 82 ? 1.172 9.860 -9.252 1.00 82.31 82 THR A CA 1
ATOM 608 C C . THR A 1 82 ? 0.231 10.210 -8.101 1.00 82.31 82 THR A C 1
ATOM 610 O O . THR A 1 82 ? -0.922 10.569 -8.347 1.00 82.31 82 THR A O 1
ATOM 613 N N . ILE A 1 83 ? 0.708 10.126 -6.854 1.00 81.69 83 ILE A N 1
ATOM 614 C CA . ILE A 1 83 ? -0.056 10.537 -5.669 1.00 81.69 83 ILE A CA 1
ATOM 615 C C . ILE A 1 83 ? -0.333 12.040 -5.727 1.00 81.69 83 ILE A C 1
ATOM 617 O O . ILE A 1 83 ? -1.475 12.457 -5.536 1.00 81.69 83 ILE A O 1
ATOM 621 N N . ALA A 1 84 ? 0.687 12.849 -6.023 1.00 82.94 84 ALA A N 1
ATOM 622 C CA . ALA A 1 84 ? 0.532 14.293 -6.145 1.00 82.94 84 ALA A CA 1
ATOM 623 C C . ALA A 1 84 ? -0.485 14.651 -7.234 1.00 82.94 84 ALA A C 1
ATOM 625 O O . ALA A 1 84 ? -1.363 15.475 -7.000 1.00 82.94 84 ALA A O 1
ATOM 626 N N . ASP A 1 85 ? -0.407 14.002 -8.395 1.00 84.56 85 ASP A N 1
ATOM 627 C CA . ASP A 1 85 ? -1.335 14.205 -9.502 1.00 84.56 85 ASP A CA 1
ATOM 628 C C . ASP A 1 85 ? -2.770 13.797 -9.152 1.00 84.56 85 ASP A C 1
ATOM 630 O O . ASP A 1 85 ? -3.704 14.517 -9.490 1.00 84.56 85 ASP A O 1
ATOM 634 N N . PHE A 1 86 ? -2.957 12.694 -8.422 1.00 85.50 86 PHE A N 1
ATOM 635 C CA . PHE A 1 86 ? -4.275 12.267 -7.945 1.00 85.50 86 PHE A CA 1
ATOM 636 C C . PHE A 1 86 ? -4.906 13.266 -6.964 1.00 85.50 86 PHE A C 1
ATOM 638 O O . PHE A 1 86 ? -6.117 13.468 -6.984 1.00 85.50 86 PHE A O 1
ATOM 645 N N . LEU A 1 87 ? -4.095 13.881 -6.099 1.00 86.06 87 LEU A N 1
ATOM 646 C CA . LEU A 1 87 ? -4.559 14.819 -5.074 1.00 86.06 87 LEU A CA 1
ATOM 647 C C . LEU A 1 87 ? -4.740 16.255 -5.588 1.00 86.06 87 LEU A C 1
ATOM 649 O O . LEU A 1 87 ? -5.206 17.107 -4.826 1.00 86.06 87 LEU A O 1
ATOM 653 N N . LYS A 1 88 ? -4.373 16.553 -6.843 1.00 83.38 88 LYS A N 1
ATOM 654 C CA . LYS A 1 88 ? -4.555 17.897 -7.403 1.00 83.38 88 LYS A CA 1
ATOM 655 C C . LYS A 1 88 ? -6.038 18.293 -7.360 1.00 83.38 88 LYS A C 1
ATOM 657 O O . LYS A 1 88 ? -6.893 17.505 -7.770 1.00 83.38 88 LYS A O 1
ATOM 662 N N . PRO A 1 89 ? -6.360 19.521 -6.913 1.00 66.00 89 PRO A N 1
ATOM 663 C CA . PRO A 1 89 ? -7.707 20.052 -7.054 1.00 66.00 89 PRO A CA 1
ATOM 664 C C . PRO A 1 89 ? -8.086 20.092 -8.538 1.00 66.00 89 PRO A C 1
ATOM 666 O O . PRO A 1 89 ? -7.263 20.470 -9.372 1.00 66.00 89 PRO A O 1
ATOM 669 N N . LEU A 1 90 ? -9.330 19.737 -8.862 1.00 64.44 90 LEU A N 1
ATOM 670 C CA . LEU A 1 90 ? -9.898 20.015 -10.180 1.00 64.44 90 LEU A CA 1
ATOM 671 C C . LEU A 1 90 ? -9.985 21.542 -10.325 1.00 64.44 90 LEU A C 1
ATOM 673 O O . LEU A 1 90 ? -10.818 22.171 -9.674 1.00 64.44 90 LEU A O 1
ATOM 677 N N . SER A 1 91 ? -9.067 22.125 -11.096 1.00 53.47 91 SER A N 1
ATOM 678 C CA . SER A 1 91 ? -9.110 23.528 -11.526 1.00 53.47 91 SER A CA 1
ATOM 679 C C . SER A 1 91 ? -10.237 23.765 -12.520 1.00 53.47 91 SER A C 1
ATOM 681 O O . SER A 1 91 ? -10.340 22.923 -13.444 1.00 53.47 91 SER A O 1
#

Secondary structure (DSSP, 8-state):
-PPPEEEEEE-HHHHHTSS--HHHHHHHHHHHHTT--EEEEEEE-S-HHHHHHHHHHHHHH-SEEEEES--SSSTT--HHHHHHHHHS---